Protein AF-A0AAV6FU52-F1 (afdb_monomer_lite)

Organism: NCBI:txid278164

InterPro domains:
  IPR003191 Guanylate-binding protein/Atlastin, C-terminal [PF02841] (7-100)
  IPR036543 Guanylate-binding protein, C-terminal domain superfamily [SSF48340] (7-100)

Sequence (107 aa):
MNTSEYILGHLVQLYVDTISNGGMPYLENAVVAISQIENKAAVEDGVGVYRSGMEQLKQSFPVELTLITSEHQRLHTEAVQTFMKRRFKDDQGEHLESLELLSWSRR

Foldseek 3Di:
DDPLVVLVVVVVVVVCVQVVVVHDDDVVVSLVVSQVVQLVVLLVQLLVQLVVQLVVVVVVPPDDPVVVVVSNVVSNVVSLVSSVVRHDPPVVCPSVVVSVCSSPVPD

Secondary structure (DSSP, 8-state):
--HHHHHHHHHHHHHHHHHHTT----HHHHHHHHHHHHHHHHHHHHHHHHHHHHHHHHTT-S--HHHHHHHHHHHHHHHHHHHHHH-----S-HHHHHHHHHTTS--

Radius of gyration: 18.89 Å; chains: 1; bounding box: 40×18×57 Å

Structure (mmCIF, N/CA/C/O backbone):
data_AF-A0AAV6FU52-F1
#
_entry.id   AF-A0AAV6FU52-F1
#
loop_
_atom_site.group_PDB
_atom_site.id
_atom_site.type_symbol
_atom_site.label_atom_id
_atom_site.label_alt_id
_atom_site.label_comp_id
_atom_site.label_asym_id
_atom_site.label_entity_id
_atom_site.label_seq_id
_atom_site.pdbx_PDB_ins_code
_atom_site.Cartn_x
_atom_site.Cartn_y
_atom_site.Cartn_z
_atom_site.occupancy
_atom_site.B_iso_or_equiv
_atom_site.auth_seq_id
_atom_site.auth_comp_id
_atom_site.auth_asym_id
_atom_site.auth_atom_id
_atom_site.pdbx_PDB_model_num
ATOM 1 N N . MET A 1 1 ? 6.729 7.129 15.702 1.00 49.41 1 MET A N 1
ATOM 2 C CA . MET A 1 1 ? 5.367 6.662 16.019 1.00 49.41 1 MET A CA 1
ATOM 3 C C . MET A 1 1 ? 4.707 6.368 14.696 1.00 49.41 1 MET A C 1
ATOM 5 O O . MET A 1 1 ? 4.692 7.261 13.852 1.00 49.41 1 MET A O 1
ATOM 9 N N . ASN A 1 2 ? 4.314 5.122 14.452 1.00 58.28 2 ASN A N 1
ATOM 10 C CA . ASN A 1 2 ? 3.613 4.810 13.210 1.00 58.28 2 ASN A CA 1
ATOM 11 C C . ASN A 1 2 ? 2.186 5.412 13.285 1.00 58.28 2 ASN A C 1
ATOM 13 O O . ASN A 1 2 ? 1.670 5.662 14.377 1.00 58.28 2 ASN A O 1
ATOM 17 N N . THR A 1 3 ? 1.560 5.698 12.144 1.00 58.47 3 THR A N 1
ATOM 18 C CA . THR A 1 3 ? 0.238 6.350 12.096 1.00 58.47 3 THR A CA 1
ATOM 19 C C . THR A 1 3 ? -0.849 5.520 12.795 1.00 58.47 3 THR A C 1
ATOM 21 O O . THR A 1 3 ? -1.716 6.090 13.455 1.00 58.47 3 THR A O 1
ATOM 24 N N . SER A 1 4 ? -0.733 4.189 12.750 1.00 59.78 4 SER A N 1
ATOM 25 C CA . SER A 1 4 ? -1.667 3.250 13.385 1.00 59.78 4 SER A CA 1
ATOM 26 C C . SER A 1 4 ? -1.617 3.286 14.919 1.00 59.78 4 SER A C 1
ATOM 28 O O . SER A 1 4 ? -2.660 3.273 15.565 1.00 59.78 4 SER A O 1
ATOM 30 N N . GLU A 1 5 ? -0.433 3.430 15.524 1.00 65.19 5 GLU A N 1
ATOM 31 C CA . GLU A 1 5 ? -0.238 3.526 16.980 1.00 65.19 5 GLU A CA 1
ATOM 32 C C . GLU A 1 5 ? -0.859 4.809 17.538 1.00 65.19 5 GLU A C 1
ATOM 34 O O . GLU A 1 5 ? -1.489 4.794 18.595 1.00 65.19 5 GLU A O 1
ATOM 39 N N . TYR A 1 6 ? -0.706 5.921 16.811 1.00 71.69 6 TYR A N 1
ATOM 40 C CA . TYR A 1 6 ? -1.303 7.201 17.187 1.00 71.69 6 TYR A CA 1
ATOM 41 C C . TYR A 1 6 ? -2.835 7.138 17.162 1.00 71.69 6 TYR A C 1
ATOM 43 O O . TYR A 1 6 ? -3.489 7.606 18.095 1.00 71.69 6 TYR A O 1
ATOM 51 N N . ILE A 1 7 ? -3.404 6.525 16.122 1.00 70.69 7 ILE A N 1
ATOM 52 C CA . ILE A 1 7 ? -4.854 6.395 15.954 1.00 70.69 7 ILE A CA 1
ATOM 53 C C . ILE A 1 7 ? -5.446 5.455 17.009 1.00 70.69 7 ILE A C 1
ATOM 55 O O . ILE A 1 7 ? -6.469 5.786 17.612 1.00 70.69 7 ILE A O 1
ATOM 59 N N . LEU A 1 8 ? -4.786 4.326 17.292 1.00 70.06 8 LEU A N 1
ATOM 60 C CA . LEU A 1 8 ? -5.214 3.410 18.352 1.00 70.06 8 LEU A CA 1
ATOM 61 C C . LEU A 1 8 ? -5.215 4.108 19.718 1.00 70.06 8 LEU A C 1
ATOM 63 O O . LEU A 1 8 ? -6.181 3.991 20.470 1.00 70.06 8 LEU A O 1
ATOM 67 N N . GLY A 1 9 ? -4.163 4.878 20.016 1.00 75.75 9 GLY A N 1
ATOM 68 C CA . GLY A 1 9 ? -4.067 5.659 21.249 1.00 75.75 9 GLY A CA 1
ATOM 69 C C . GLY A 1 9 ? -5.185 6.696 21.382 1.00 75.75 9 GLY A C 1
ATOM 70 O O . GLY A 1 9 ? -5.820 6.782 22.431 1.00 75.75 9 GLY A O 1
ATOM 71 N N . HIS A 1 10 ? -5.486 7.428 20.304 1.00 74.62 10 HIS A N 1
ATOM 72 C CA . HIS A 1 10 ? -6.583 8.403 20.279 1.00 74.62 10 HIS A CA 1
ATOM 73 C C . HIS A 1 10 ? -7.951 7.762 20.532 1.00 74.62 10 HIS A C 1
ATOM 75 O O . HIS A 1 10 ? -8.796 8.344 21.210 1.00 74.62 10 HIS A O 1
ATOM 81 N N . LEU A 1 11 ? -8.171 6.553 20.018 1.00 73.62 11 LEU A N 1
ATOM 82 C CA . LEU A 1 11 ? -9.418 5.827 20.228 1.00 73.62 11 LEU A CA 1
ATOM 83 C C . LEU A 1 11 ? -9.560 5.311 21.647 1.00 73.62 11 LEU A C 1
ATOM 85 O O . LEU A 1 11 ? -10.624 5.478 22.232 1.00 73.62 11 LEU A O 1
ATOM 89 N N . VAL A 1 12 ? -8.499 4.738 22.218 1.00 78.88 12 VAL A N 1
ATOM 90 C CA . VAL A 1 12 ? -8.500 4.339 23.632 1.00 78.88 12 VAL A CA 1
ATOM 91 C C . VAL A 1 12 ? -8.845 5.542 24.508 1.00 78.88 12 VAL A C 1
ATOM 93 O O . VAL A 1 12 ? -9.668 5.418 25.411 1.00 78.88 12 VAL A O 1
ATOM 96 N N . GLN A 1 13 ? -8.294 6.715 24.196 1.00 78.25 13 GLN A N 1
ATOM 97 C CA . GLN A 1 13 ? -8.571 7.937 24.941 1.00 78.25 13 GLN A CA 1
ATOM 98 C C . GLN A 1 13 ? -10.024 8.412 24.781 1.00 78.25 13 GLN A C 1
ATOM 100 O O . GLN A 1 13 ? -10.706 8.607 25.783 1.00 78.25 13 GLN A O 1
ATOM 105 N N . LEU A 1 14 ? -10.547 8.470 23.549 1.00 76.50 14 LEU A N 1
ATOM 106 C CA . LEU A 1 14 ? -11.958 8.785 23.284 1.00 76.50 14 LEU A CA 1
ATOM 107 C C . LEU A 1 14 ? -12.911 7.821 24.017 1.00 76.50 14 LEU A C 1
ATOM 109 O O . LEU A 1 14 ? -13.951 8.237 24.529 1.00 76.50 14 LEU A O 1
ATOM 113 N N . TYR A 1 15 ? -12.553 6.536 24.088 1.00 75.69 15 TYR A N 1
ATOM 114 C CA . TYR A 1 15 ? -13.302 5.508 24.811 1.00 75.69 15 TYR A CA 1
ATOM 115 C C . TYR A 1 15 ? -13.320 5.757 26.313 1.00 75.69 15 TYR A C 1
ATOM 117 O O . TYR A 1 15 ? -14.395 5.781 26.916 1.00 75.69 15 TYR A O 1
ATOM 125 N N . VAL A 1 16 ? -12.138 5.936 26.906 1.00 83.38 16 VAL A N 1
ATOM 126 C CA . VAL A 1 16 ? -11.983 6.202 28.339 1.00 83.38 16 VAL A CA 1
ATOM 127 C C . VAL A 1 16 ? -12.774 7.448 28.719 1.00 83.38 16 VAL A C 1
ATOM 129 O O . VAL A 1 16 ? -13.534 7.401 29.685 1.00 83.38 16 VAL A O 1
ATOM 132 N N . ASP A 1 17 ? -12.688 8.512 27.924 1.00 80.69 17 ASP A N 1
ATOM 133 C CA . ASP A 1 17 ? -13.399 9.764 28.177 1.00 80.69 17 ASP A CA 1
ATOM 134 C C . ASP A 1 17 ? -14.921 9.600 28.035 1.00 80.69 17 ASP A C 1
ATOM 136 O O . ASP A 1 17 ? -15.683 10.079 28.874 1.00 80.69 17 ASP A O 1
ATOM 140 N N . THR A 1 18 ? -15.399 8.886 27.010 1.00 77.88 18 THR A N 1
ATOM 141 C CA . THR A 1 18 ? -16.843 8.702 26.771 1.00 77.88 18 THR A CA 1
ATOM 142 C C . THR A 1 18 ? -17.492 7.831 27.849 1.00 77.88 18 THR A C 1
ATOM 144 O O . THR A 1 18 ? -18.550 8.189 28.369 1.00 77.88 18 THR A O 1
ATOM 147 N N . ILE A 1 19 ? -16.845 6.724 28.231 1.00 80.25 19 ILE A N 1
ATOM 148 C CA . ILE A 1 19 ? -17.333 5.820 29.285 1.00 80.25 19 ILE A CA 1
ATOM 149 C C . ILE A 1 19 ? -17.287 6.513 30.648 1.00 80.25 19 ILE A C 1
ATOM 151 O O . ILE A 1 19 ? -18.252 6.428 31.408 1.00 80.25 19 ILE A O 1
ATOM 155 N N . SER A 1 20 ? -16.204 7.240 30.949 1.00 85.88 20 SER A N 1
ATOM 156 C CA . SER A 1 20 ? -16.065 7.977 32.216 1.00 85.88 20 SER A CA 1
ATOM 157 C C . SER A 1 20 ? -17.140 9.054 32.388 1.00 85.88 20 SER A C 1
ATOM 159 O O . SER A 1 20 ? -17.499 9.387 33.514 1.00 85.88 20 SER A O 1
ATOM 161 N N . ASN A 1 21 ? -17.698 9.554 31.281 1.00 84.12 21 ASN A N 1
ATOM 162 C CA . ASN A 1 21 ? -18.800 10.515 31.261 1.00 84.12 21 ASN A CA 1
ATOM 163 C C . ASN A 1 21 ? -20.196 9.862 31.134 1.00 84.12 21 ASN A C 1
ATOM 165 O O . ASN A 1 21 ? -21.184 10.567 30.932 1.00 84.12 21 ASN A O 1
ATOM 169 N N . GLY A 1 22 ? -20.306 8.532 31.247 1.00 79.88 22 GLY A N 1
ATOM 170 C CA . GLY A 1 22 ? -21.579 7.797 31.201 1.00 79.88 22 GLY A CA 1
ATOM 171 C C . GLY A 1 22 ? -22.189 7.637 29.803 1.00 79.88 22 GLY A C 1
ATOM 172 O O . GLY A 1 22 ? -23.344 7.227 29.683 1.00 79.88 22 GLY A O 1
ATOM 173 N N . GLY A 1 23 ? -21.438 7.961 28.747 1.00 78.81 23 GLY A N 1
ATOM 174 C CA . GLY A 1 23 ? -21.841 7.775 27.356 1.00 78.81 23 GLY A CA 1
ATOM 175 C C . GLY A 1 23 ? -21.513 6.377 26.818 1.00 78.81 23 GLY A C 1
ATOM 176 O O . GLY A 1 23 ? -20.635 5.681 27.327 1.00 78.81 23 GLY A O 1
ATOM 177 N N . MET A 1 24 ? -22.193 5.983 25.739 1.00 67.31 24 MET A N 1
ATOM 178 C CA . MET A 1 24 ? -21.929 4.742 25.002 1.00 67.31 24 MET A CA 1
ATOM 179 C C . MET A 1 24 ? -21.270 5.085 23.653 1.00 67.31 24 MET A C 1
ATOM 181 O O . MET A 1 24 ? -21.938 5.656 22.789 1.00 67.31 24 MET A O 1
ATOM 185 N N . PRO A 1 25 ? -19.979 4.783 23.440 1.00 66.31 25 PRO A N 1
ATOM 186 C CA . PRO A 1 25 ? -19.332 5.016 22.151 1.00 66.31 25 PRO A CA 1
ATOM 187 C C . PRO A 1 25 ? -19.787 3.986 21.100 1.00 66.31 25 PRO A C 1
ATOM 189 O O . PRO A 1 25 ? -19.823 2.784 21.369 1.00 66.31 25 PRO A O 1
ATOM 192 N N . TYR A 1 26 ? -20.101 4.449 19.886 1.00 68.94 26 TYR A N 1
ATOM 193 C CA . TYR A 1 26 ? -20.442 3.590 18.743 1.00 68.94 26 TYR A CA 1
ATOM 194 C C . TYR A 1 26 ? -19.159 3.032 18.100 1.00 68.94 26 TYR A C 1
ATOM 196 O O . TYR A 1 26 ? -18.505 3.724 17.313 1.00 68.94 26 TYR A O 1
ATOM 204 N N . LEU A 1 27 ? -18.784 1.792 18.447 1.00 65.75 27 LEU A N 1
ATOM 205 C CA . LEU A 1 27 ? -17.563 1.122 17.959 1.00 65.75 27 LEU A CA 1
ATOM 206 C C . LEU A 1 27 ? -17.497 1.063 16.431 1.00 65.75 27 LEU A C 1
ATOM 208 O O . LEU A 1 27 ? -16.410 1.177 15.859 1.00 65.75 27 LEU A O 1
ATOM 212 N N . GLU A 1 28 ? -18.637 0.873 15.763 1.00 68.44 28 GLU A N 1
ATOM 213 C CA . GLU A 1 28 ? -18.657 0.675 14.315 1.00 68.44 28 GLU A CA 1
ATOM 214 C C . GLU A 1 28 ? -18.081 1.884 13.567 1.00 68.44 28 GLU A C 1
ATOM 216 O O . GLU A 1 28 ? -17.273 1.712 12.654 1.00 68.44 28 GLU A O 1
ATOM 221 N N . ASN A 1 29 ? -18.411 3.103 14.000 1.00 73.06 29 ASN A N 1
ATOM 222 C CA . ASN A 1 29 ? -17.958 4.330 13.339 1.00 73.06 29 ASN A CA 1
ATOM 223 C C . ASN A 1 29 ? -16.447 4.548 13.494 1.00 73.06 29 ASN A C 1
ATOM 225 O O . ASN A 1 29 ? -15.787 5.005 12.561 1.00 73.06 29 ASN A O 1
ATOM 229 N N . ALA A 1 30 ? -15.888 4.179 14.649 1.00 74.25 30 ALA A N 1
ATOM 230 C CA . ALA A 1 30 ? -14.450 4.235 14.886 1.00 74.25 30 ALA A CA 1
ATOM 231 C C . ALA A 1 30 ? -13.694 3.252 13.983 1.00 74.25 30 ALA A C 1
ATOM 233 O O . ALA A 1 30 ? -12.739 3.635 13.312 1.00 74.25 30 ALA A O 1
ATOM 234 N N . VAL A 1 31 ? -14.146 1.996 13.912 1.00 79.50 31 VAL A N 1
ATOM 235 C CA . VAL A 1 31 ? -13.506 0.963 13.082 1.00 79.50 31 VAL A CA 1
ATOM 236 C C . VAL A 1 31 ? -13.566 1.325 11.597 1.00 79.50 31 VAL A C 1
ATOM 238 O O . VAL A 1 31 ? -12.573 1.145 10.889 1.00 79.50 31 VAL A O 1
ATOM 241 N N . VAL A 1 32 ? -14.690 1.870 11.118 1.00 82.75 32 VAL A N 1
ATOM 242 C CA . VAL A 1 32 ? -14.818 2.354 9.733 1.00 82.75 32 VAL A CA 1
ATOM 243 C C . VAL A 1 32 ? -13.821 3.481 9.450 1.00 82.75 32 VAL A C 1
ATOM 245 O O . VAL A 1 32 ? -13.103 3.414 8.453 1.00 82.75 32 VAL A O 1
ATOM 248 N N . ALA A 1 33 ? -13.714 4.473 10.339 1.00 79.69 33 ALA A N 1
ATOM 249 C CA . ALA A 1 33 ? -12.777 5.583 10.169 1.00 79.69 33 ALA A CA 1
ATOM 250 C C . ALA A 1 33 ? -11.310 5.116 10.131 1.00 79.69 33 ALA A C 1
ATOM 252 O O . ALA A 1 33 ? -10.553 5.549 9.262 1.00 79.69 33 ALA A O 1
ATOM 253 N N . ILE A 1 34 ? -10.914 4.190 11.014 1.00 82.06 34 ILE A N 1
ATOM 254 C CA . ILE A 1 34 ? -9.563 3.596 11.006 1.00 82.06 34 ILE A CA 1
ATOM 255 C C . ILE A 1 34 ? -9.293 2.890 9.682 1.00 82.06 34 ILE A C 1
ATOM 257 O O . ILE A 1 34 ? -8.250 3.108 9.074 1.00 82.06 34 ILE A O 1
ATOM 261 N N . SER A 1 35 ? -10.237 2.060 9.232 1.00 86.69 35 SER A N 1
ATOM 262 C CA . SER A 1 35 ? -10.095 1.284 7.997 1.00 86.69 35 SER A CA 1
ATOM 263 C C . SER A 1 35 ? -9.857 2.209 6.807 1.00 86.69 35 SER A C 1
ATOM 265 O O . SER A 1 35 ? -8.922 2.005 6.041 1.00 86.69 35 SER A O 1
ATOM 267 N N . GLN A 1 36 ? -10.619 3.302 6.706 1.00 86.31 36 GLN A N 1
ATOM 268 C CA . GLN A 1 36 ? -10.417 4.299 5.655 1.00 86.31 36 GLN A CA 1
ATOM 269 C C . GLN A 1 36 ? -9.043 4.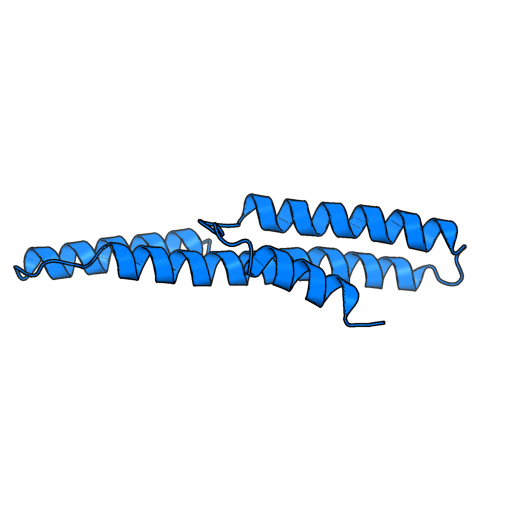979 5.725 1.00 86.31 36 GLN A C 1
ATOM 271 O O . GLN A 1 36 ? -8.428 5.206 4.684 1.00 86.31 36 GLN A O 1
ATOM 276 N N . ILE A 1 37 ? -8.564 5.336 6.920 1.00 86.62 37 ILE A N 1
ATOM 277 C CA . ILE A 1 37 ? -7.268 6.011 7.080 1.00 86.62 37 ILE A CA 1
ATOM 278 C C . ILE A 1 37 ? -6.114 5.057 6.751 1.00 86.62 37 ILE A C 1
ATOM 280 O O . ILE A 1 37 ? -5.251 5.406 5.945 1.00 86.62 37 ILE A O 1
ATOM 284 N N . GLU A 1 38 ? -6.113 3.852 7.322 1.00 87.06 38 GLU A N 1
ATOM 285 C CA . GLU A 1 38 ? -5.044 2.874 7.094 1.00 87.06 38 GLU A CA 1
ATOM 286 C C . GLU A 1 38 ? -5.006 2.398 5.647 1.00 87.06 38 GLU A C 1
ATOM 288 O O . GLU A 1 38 ? -3.927 2.313 5.065 1.00 87.06 38 GLU A O 1
ATOM 293 N N . ASN A 1 39 ? -6.161 2.165 5.018 1.00 93.06 39 ASN A N 1
ATOM 294 C CA . ASN A 1 39 ? -6.182 1.752 3.619 1.00 93.06 39 ASN A CA 1
ATOM 295 C C . ASN A 1 39 ? -5.723 2.870 2.677 1.00 93.06 39 ASN A C 1
ATOM 297 O O . ASN A 1 39 ? -5.016 2.5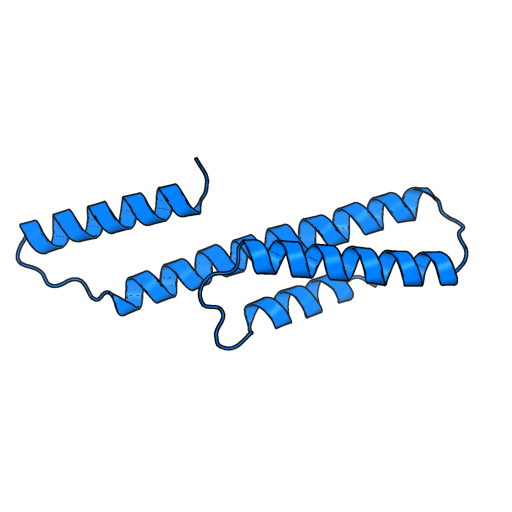85 1.714 1.00 93.06 39 ASN A O 1
ATOM 301 N N . LYS A 1 40 ? -6.040 4.143 2.958 1.00 91.75 40 LYS A N 1
ATOM 302 C CA . LYS A 1 40 ? -5.485 5.274 2.191 1.00 91.75 40 LYS A CA 1
ATOM 303 C C . LYS A 1 40 ? -3.965 5.334 2.305 1.00 91.75 40 LYS A C 1
ATOM 305 O O . LYS A 1 40 ? -3.289 5.432 1.285 1.00 91.75 40 LYS A O 1
ATOM 310 N N . ALA A 1 41 ? -3.434 5.212 3.519 1.00 91.19 41 ALA A N 1
ATOM 311 C CA . ALA A 1 41 ? -1.992 5.195 3.729 1.00 91.19 41 ALA A CA 1
ATOM 312 C C . ALA A 1 41 ? -1.330 3.974 3.059 1.00 91.19 41 ALA A C 1
ATOM 314 O O . ALA A 1 41 ? -0.268 4.097 2.458 1.00 91.19 41 ALA A O 1
ATOM 315 N N . ALA A 1 42 ? -1.983 2.808 3.080 1.00 94.31 42 ALA A N 1
ATOM 316 C CA . ALA A 1 42 ? -1.521 1.614 2.379 1.00 94.31 42 ALA A CA 1
ATOM 317 C C . ALA A 1 42 ? -1.477 1.805 0.851 1.00 94.31 42 ALA A C 1
ATOM 319 O O . ALA A 1 42 ? -0.539 1.332 0.205 1.00 94.31 42 ALA A O 1
ATOM 320 N N . VAL A 1 43 ? -2.469 2.489 0.263 1.00 95.25 43 VAL A N 1
ATOM 321 C CA . VAL A 1 43 ? -2.472 2.830 -1.172 1.00 95.25 43 VAL A CA 1
ATOM 322 C C . VAL A 1 43 ? -1.311 3.764 -1.494 1.00 95.25 43 VAL A C 1
ATOM 324 O O . VAL A 1 43 ? -0.591 3.524 -2.461 1.00 95.25 43 VAL A O 1
ATOM 327 N N . GLU A 1 44 ? -1.098 4.804 -0.687 1.00 94.94 44 GLU A N 1
ATOM 328 C CA . GLU A 1 44 ? 0.013 5.743 -0.874 1.00 94.94 44 GLU A CA 1
ATOM 329 C C . GLU A 1 44 ? 1.375 5.041 -0.814 1.00 94.94 44 GLU A C 1
ATOM 331 O O . GLU A 1 44 ? 2.207 5.258 -1.699 1.00 94.94 44 GLU A O 1
ATOM 336 N N . ASP A 1 45 ? 1.574 4.148 0.160 1.00 95.56 45 ASP A N 1
ATOM 337 C CA . ASP A 1 45 ? 2.798 3.355 0.293 1.00 95.56 45 ASP A CA 1
ATOM 338 C C . ASP A 1 45 ? 3.020 2.459 -0.940 1.00 95.56 45 ASP A C 1
ATOM 340 O O . ASP A 1 45 ? 4.101 2.467 -1.537 1.00 95.56 45 ASP A O 1
ATOM 344 N N . GLY A 1 46 ? 1.987 1.724 -1.372 1.00 95.94 46 GLY A N 1
ATOM 345 C CA . GLY A 1 46 ? 2.048 0.859 -2.555 1.00 95.94 46 GLY A CA 1
ATOM 346 C C . GLY A 1 46 ? 2.349 1.635 -3.843 1.00 95.94 46 GLY A C 1
ATOM 347 O O . GLY A 1 46 ? 3.255 1.273 -4.599 1.00 95.94 46 GLY A O 1
ATOM 348 N N . VAL A 1 47 ? 1.651 2.752 -4.077 1.00 95.69 47 VAL A N 1
ATOM 349 C CA . VAL A 1 47 ? 1.903 3.644 -5.222 1.00 95.69 47 VAL A CA 1
ATOM 350 C C . VAL A 1 47 ? 3.317 4.229 -5.161 1.00 95.69 47 VAL A C 1
ATOM 352 O O . VAL A 1 47 ? 3.963 4.374 -6.203 1.00 95.69 47 VAL A O 1
ATOM 355 N N . GLY A 1 48 ? 3.812 4.562 -3.967 1.00 96.06 48 GLY A N 1
ATOM 356 C CA . GLY A 1 48 ? 5.170 5.054 -3.748 1.00 96.06 48 GLY A CA 1
ATOM 357 C C . GLY A 1 48 ? 6.237 4.053 -4.196 1.00 96.06 48 GLY A C 1
ATOM 358 O O . GLY A 1 48 ? 7.147 4.421 -4.947 1.00 96.06 48 GLY A O 1
ATOM 359 N N . VAL A 1 49 ? 6.087 2.780 -3.814 1.00 96.31 49 VAL A N 1
ATOM 360 C CA . VAL A 1 49 ? 6.969 1.682 -4.251 1.00 96.31 49 VAL A CA 1
ATOM 361 C C . VAL A 1 49 ? 6.972 1.565 -5.773 1.00 96.31 49 VAL A C 1
ATOM 363 O O . VAL A 1 49 ? 8.030 1.694 -6.389 1.00 96.31 49 VAL A O 1
ATOM 366 N N . TYR A 1 50 ? 5.796 1.424 -6.394 1.00 96.19 50 TYR A N 1
ATOM 367 C CA . TYR A 1 50 ? 5.699 1.278 -7.849 1.00 96.19 50 TYR A CA 1
ATOM 368 C C . TYR A 1 50 ? 6.335 2.461 -8.591 1.00 96.19 50 TYR A C 1
ATOM 370 O O . TYR A 1 50 ? 7.164 2.283 -9.484 1.00 96.19 50 TYR A O 1
ATOM 378 N N . ARG A 1 51 ? 5.976 3.689 -8.196 1.00 95.00 51 ARG A N 1
ATOM 379 C CA . ARG A 1 51 ? 6.452 4.915 -8.845 1.00 95.00 51 ARG A CA 1
ATOM 380 C C . ARG A 1 51 ? 7.963 5.054 -8.742 1.00 95.00 51 ARG A C 1
ATOM 382 O O . ARG A 1 51 ? 8.608 5.350 -9.741 1.00 95.00 51 ARG A O 1
ATOM 389 N N . SER A 1 52 ? 8.520 4.860 -7.549 1.00 96.25 52 SER A N 1
ATOM 390 C CA . SER A 1 52 ? 9.963 4.993 -7.346 1.00 96.25 52 SER A CA 1
ATOM 391 C C . SER A 1 52 ? 10.748 3.975 -8.178 1.00 96.25 52 SER A C 1
ATOM 393 O O . SER A 1 52 ? 11.735 4.351 -8.807 1.00 96.25 52 SER A O 1
ATOM 395 N N . GLY A 1 53 ? 10.274 2.728 -8.266 1.00 95.81 53 GLY A N 1
ATOM 396 C CA . GLY A 1 53 ? 10.886 1.704 -9.111 1.00 95.81 53 GLY A CA 1
ATOM 397 C C . GLY A 1 53 ? 10.809 2.027 -10.604 1.00 95.81 53 GLY A C 1
ATOM 398 O O . GLY A 1 53 ? 11.804 1.894 -11.314 1.00 95.81 53 GLY A O 1
ATOM 399 N N . MET A 1 54 ? 9.665 2.521 -11.085 1.00 93.88 54 MET A N 1
ATOM 400 C CA . MET A 1 54 ? 9.510 2.915 -12.490 1.00 93.88 54 MET A CA 1
ATOM 401 C C . MET A 1 54 ? 10.379 4.128 -12.857 1.00 93.88 54 MET A C 1
ATOM 403 O O . MET A 1 54 ? 10.947 4.164 -13.948 1.00 93.88 54 MET A O 1
ATOM 407 N N . GLU A 1 55 ? 10.541 5.101 -11.953 1.00 95.75 55 GLU A N 1
ATOM 408 C CA . GLU A 1 55 ? 11.461 6.228 -12.164 1.00 95.75 55 GLU A CA 1
ATOM 409 C C . GLU A 1 55 ? 12.933 5.788 -12.157 1.00 95.75 55 GLU A C 1
ATOM 411 O O . GLU A 1 55 ? 13.726 6.322 -12.928 1.00 95.75 55 GLU A O 1
ATOM 416 N N . GLN A 1 56 ? 13.309 4.790 -11.349 1.00 95.94 56 GLN A N 1
ATOM 417 C CA . GLN A 1 56 ? 14.653 4.197 -11.404 1.00 95.94 56 GLN A CA 1
ATOM 418 C C . GLN A 1 56 ? 14.894 3.482 -12.737 1.00 95.94 56 GLN A C 1
ATOM 420 O O . GLN A 1 56 ? 15.905 3.727 -13.390 1.00 95.94 56 GLN A O 1
ATOM 425 N N . LEU A 1 57 ? 13.941 2.662 -13.193 1.00 95.06 57 LEU A N 1
ATOM 426 C CA . LEU A 1 57 ? 14.025 1.978 -14.486 1.00 95.06 57 LEU A CA 1
ATOM 427 C C . LEU A 1 57 ? 14.197 2.969 -15.648 1.00 95.06 57 LEU A C 1
ATOM 429 O O . LEU A 1 57 ? 14.992 2.741 -16.560 1.00 95.06 57 LEU A O 1
ATOM 433 N N . LYS A 1 58 ? 13.491 4.102 -15.595 1.00 94.31 58 LYS A N 1
ATOM 434 C CA . LYS A 1 58 ? 13.573 5.171 -16.598 1.00 94.31 58 LYS A CA 1
ATOM 435 C C . LYS A 1 58 ? 14.988 5.738 -16.763 1.00 94.31 58 LYS A C 1
ATOM 437 O O . LYS A 1 58 ? 15.333 6.181 -17.855 1.00 94.31 58 LYS A O 1
ATOM 442 N N . GLN A 1 59 ? 15.827 5.692 -15.725 1.00 95.75 59 GLN A N 1
ATOM 443 C CA . GLN A 1 59 ? 17.226 6.138 -15.800 1.00 95.75 59 GLN A CA 1
ATOM 444 C C . GLN A 1 59 ? 18.099 5.223 -16.669 1.00 95.75 59 GLN A C 1
ATOM 446 O O . GLN A 1 59 ? 19.157 5.647 -17.121 1.00 95.75 59 GLN A O 1
ATOM 451 N N . SER A 1 60 ? 17.674 3.980 -16.910 1.00 94.00 60 SER A N 1
ATOM 452 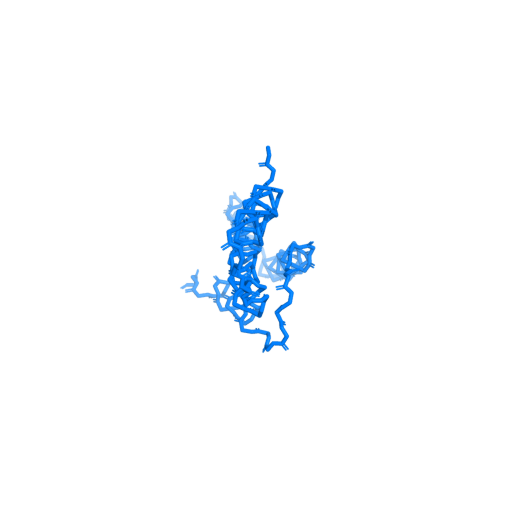C CA . SER A 1 60 ? 18.412 3.012 -17.729 1.00 94.00 60 SER A CA 1
ATOM 453 C C . SER A 1 60 ? 18.088 3.093 -19.222 1.00 94.00 60 SER A C 1
ATOM 455 O O . SER A 1 60 ? 18.628 2.314 -19.998 1.00 94.00 60 SE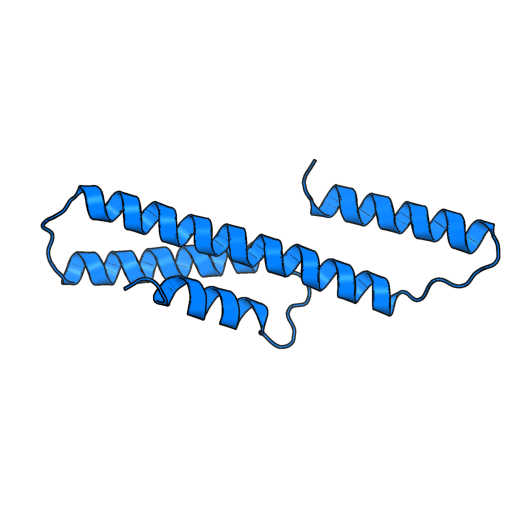R A O 1
ATOM 457 N N . PHE A 1 61 ? 17.196 3.994 -19.642 1.00 93.88 61 PHE A N 1
ATOM 458 C CA . PHE A 1 61 ? 16.728 4.044 -21.026 1.00 93.88 61 PHE A CA 1
ATOM 459 C C . PHE A 1 61 ? 17.845 4.443 -22.016 1.00 93.88 61 PHE A C 1
ATOM 461 O O . PHE A 1 61 ? 18.670 5.298 -21.687 1.00 93.88 61 PHE A O 1
ATOM 468 N N . PRO A 1 62 ? 17.829 3.907 -23.257 1.00 95.06 62 PRO A N 1
ATOM 469 C CA . PRO A 1 62 ? 16.840 2.967 -23.799 1.00 95.06 62 PRO A CA 1
ATOM 470 C C . PRO A 1 62 ? 17.086 1.510 -23.362 1.00 95.06 62 PRO A C 1
ATOM 472 O O . PRO A 1 62 ? 18.224 1.058 -23.290 1.00 95.06 62 PRO A O 1
ATOM 475 N N . VAL A 1 63 ? 16.002 0.765 -23.120 1.00 94.81 63 VAL A N 1
ATOM 476 C CA . VAL A 1 63 ? 16.023 -0.670 -22.781 1.00 94.81 63 VAL A CA 1
ATOM 477 C C . VAL A 1 63 ? 14.995 -1.446 -23.602 1.00 94.81 63 VAL A C 1
ATOM 479 O O . VAL A 1 63 ? 14.034 -0.872 -24.115 1.00 94.81 63 VAL A O 1
ATOM 482 N N . GLU A 1 64 ? 15.185 -2.761 -23.696 1.00 96.25 64 GLU A N 1
ATOM 483 C CA . GLU A 1 64 ? 14.253 -3.674 -24.359 1.00 96.25 64 GLU A CA 1
ATOM 484 C C . GLU A 1 64 ? 12.860 -3.656 -23.712 1.00 96.25 64 GLU A C 1
ATOM 486 O O . GLU A 1 64 ? 12.714 -3.633 -22.486 1.00 96.25 64 GLU A O 1
ATOM 491 N N . LEU A 1 65 ? 11.815 -3.751 -24.539 1.00 93.81 65 LEU A N 1
ATOM 492 C CA . LEU A 1 65 ? 10.420 -3.768 -24.079 1.00 93.81 65 LEU A CA 1
ATOM 493 C C . LEU A 1 65 ? 10.125 -4.948 -23.137 1.00 93.81 65 LEU A C 1
ATOM 495 O O . LEU A 1 65 ? 9.290 -4.844 -22.234 1.00 93.81 65 LEU A O 1
ATOM 499 N N . THR A 1 66 ? 10.819 -6.069 -23.331 1.00 95.12 66 THR A N 1
ATOM 500 C CA . THR A 1 66 ? 10.711 -7.256 -22.476 1.00 95.12 66 THR A CA 1
ATOM 501 C C . THR A 1 66 ? 11.159 -6.961 -21.048 1.00 95.12 66 THR A C 1
ATOM 503 O O . THR A 1 66 ? 10.462 -7.355 -20.114 1.00 95.12 66 THR A O 1
ATOM 506 N N . LEU A 1 67 ? 12.245 -6.197 -20.875 1.00 94.25 67 LEU A N 1
ATOM 507 C CA . LEU A 1 67 ? 12.730 -5.770 -19.564 1.00 94.25 67 LEU A CA 1
ATOM 508 C C . LEU A 1 67 ? 11.753 -4.795 -18.899 1.00 94.25 67 LEU A C 1
ATOM 510 O O . LEU A 1 67 ? 11.456 -4.925 -17.715 1.00 94.25 67 LEU A O 1
ATOM 514 N N . ILE A 1 68 ? 11.196 -3.850 -19.663 1.00 94.38 68 ILE A N 1
ATOM 515 C CA . ILE A 1 68 ? 10.181 -2.919 -19.140 1.00 94.38 68 ILE A CA 1
ATOM 516 C C . ILE A 1 68 ? 8.968 -3.692 -18.615 1.00 94.38 68 ILE A C 1
ATOM 518 O O . ILE A 1 68 ? 8.458 -3.398 -17.536 1.00 94.38 68 ILE A O 1
ATOM 522 N N . THR A 1 69 ? 8.522 -4.700 -19.364 1.00 94.12 69 THR A N 1
ATOM 523 C CA . THR A 1 69 ? 7.359 -5.515 -18.995 1.00 94.12 69 THR A CA 1
ATOM 524 C C . THR A 1 69 ? 7.629 -6.351 -17.744 1.00 94.12 69 THR A C 1
ATOM 526 O O . THR A 1 69 ? 6.774 -6.398 -16.858 1.00 94.12 69 THR A O 1
ATOM 529 N N . SER A 1 70 ? 8.808 -6.976 -17.634 1.00 96.19 70 SER A N 1
ATOM 530 C CA . SER A 1 70 ? 9.165 -7.768 -16.450 1.00 96.19 70 SER A CA 1
ATOM 531 C C . SER A 1 70 ? 9.304 -6.902 -15.200 1.00 96.19 70 SER A C 1
ATOM 533 O O . SER A 1 70 ? 8.797 -7.269 -14.140 1.00 96.19 70 SER A O 1
ATOM 535 N N . GLU A 1 71 ? 9.930 -5.729 -15.320 1.00 95.94 71 GLU A N 1
ATOM 536 C CA . GLU A 1 71 ? 10.085 -4.804 -14.196 1.00 95.94 71 GLU A CA 1
ATOM 537 C C . GLU A 1 71 ? 8.748 -4.206 -13.763 1.00 95.94 71 GLU A C 1
ATOM 539 O O . GLU A 1 71 ? 8.473 -4.126 -12.568 1.00 95.94 71 GLU A O 1
ATOM 544 N N . HIS A 1 72 ? 7.870 -3.873 -14.710 1.00 93.88 72 HIS A N 1
ATOM 545 C CA . HIS A 1 72 ? 6.507 -3.453 -14.402 1.00 93.88 72 HIS A CA 1
ATOM 546 C C . HIS A 1 72 ? 5.755 -4.515 -13.583 1.00 93.88 72 HIS A C 1
ATOM 548 O O . HIS A 1 72 ? 5.177 -4.185 -12.548 1.00 93.88 72 HIS A O 1
ATOM 554 N N . GLN A 1 73 ? 5.793 -5.786 -14.002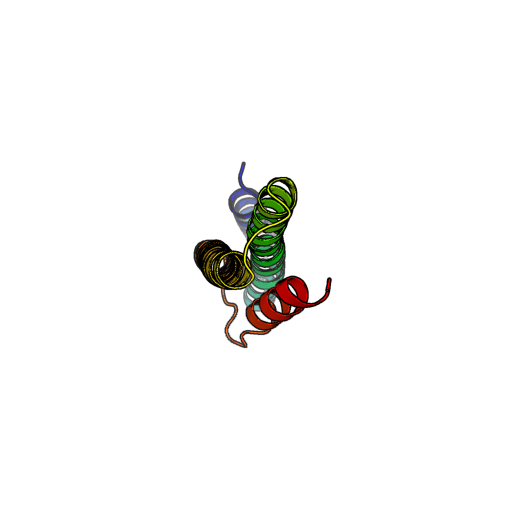 1.00 95.00 73 GLN A N 1
ATOM 555 C CA . GLN A 1 73 ? 5.141 -6.878 -13.270 1.00 95.00 73 GLN A CA 1
ATOM 556 C C . GLN A 1 73 ? 5.719 -7.041 -11.861 1.00 95.00 73 GLN A C 1
ATOM 558 O O . GLN A 1 73 ? 4.962 -7.141 -10.895 1.00 95.00 73 GLN A O 1
ATOM 563 N N . ARG A 1 74 ? 7.051 -7.012 -11.730 1.00 97.19 74 ARG A N 1
ATOM 564 C CA . ARG A 1 74 ? 7.740 -7.108 -10.436 1.00 97.19 74 ARG A CA 1
ATOM 565 C C . ARG A 1 74 ? 7.331 -5.972 -9.496 1.00 97.19 74 ARG A C 1
ATOM 567 O O . ARG A 1 74 ? 6.903 -6.229 -8.373 1.00 97.19 74 ARG A O 1
ATOM 574 N N . LEU A 1 75 ? 7.413 -4.727 -9.965 1.00 96.00 75 LEU A N 1
ATOM 575 C CA . LEU A 1 75 ? 7.079 -3.535 -9.182 1.00 96.00 75 LEU A CA 1
ATOM 576 C C . LEU A 1 75 ? 5.595 -3.475 -8.821 1.00 96.00 75 LEU A C 1
ATOM 578 O O . LEU A 1 75 ? 5.246 -3.046 -7.723 1.00 96.00 75 LEU A O 1
ATOM 582 N N . HIS A 1 76 ? 4.718 -3.931 -9.716 1.00 94.50 76 HIS A N 1
ATOM 583 C CA . HIS A 1 76 ? 3.297 -4.080 -9.426 1.00 94.50 76 HIS A CA 1
ATOM 584 C C . HIS A 1 76 ? 3.070 -5.079 -8.283 1.00 94.50 76 HIS A C 1
ATOM 586 O O . HIS A 1 76 ? 2.384 -4.766 -7.310 1.00 94.50 76 HIS A O 1
ATOM 592 N N . THR A 1 77 ? 3.692 -6.261 -8.346 1.00 95.88 77 THR A N 1
ATOM 593 C CA . THR A 1 77 ? 3.608 -7.255 -7.267 1.00 95.88 77 THR A CA 1
ATOM 594 C C . THR A 1 77 ? 4.132 -6.702 -5.940 1.00 95.88 77 THR A C 1
ATOM 596 O O . THR A 1 77 ? 3.494 -6.904 -4.908 1.00 95.88 77 THR A O 1
ATOM 599 N N . GLU A 1 78 ? 5.246 -5.970 -5.944 1.00 97.25 78 GLU A N 1
ATOM 600 C CA . GLU A 1 78 ? 5.802 -5.348 -4.734 1.00 97.25 78 GLU A CA 1
ATOM 601 C C . GLU A 1 78 ? 4.884 -4.267 -4.149 1.00 97.25 78 GLU A C 1
ATOM 603 O O . GLU A 1 78 ? 4.704 -4.200 -2.929 1.00 97.25 78 GLU A O 1
ATOM 608 N N . ALA A 1 79 ? 4.254 -3.454 -4.998 1.00 95.94 79 ALA A N 1
ATOM 609 C CA . ALA A 1 79 ? 3.281 -2.451 -4.580 1.00 95.94 79 ALA A CA 1
ATOM 610 C C . ALA A 1 79 ? 2.053 -3.087 -3.919 1.00 95.94 79 ALA A C 1
ATOM 612 O O . ALA A 1 79 ? 1.671 -2.685 -2.817 1.00 95.94 79 ALA A O 1
ATOM 613 N N . VAL A 1 80 ? 1.487 -4.132 -4.536 1.00 95.06 80 VAL A N 1
ATOM 614 C CA . VAL A 1 80 ? 0.371 -4.895 -3.960 1.00 95.06 80 VAL A CA 1
ATOM 615 C C . VAL A 1 80 ? 0.788 -5.541 -2.641 1.00 95.06 80 VAL A C 1
ATOM 617 O O . VAL A 1 80 ? 0.076 -5.420 -1.652 1.00 95.06 80 VAL A O 1
ATOM 620 N N . GLN A 1 81 ? 1.960 -6.174 -2.563 1.00 96.62 81 GLN A N 1
ATOM 621 C CA . GLN A 1 81 ? 2.439 -6.764 -1.308 1.00 96.62 81 GLN A CA 1
ATOM 622 C C . GLN A 1 81 ? 2.638 -5.720 -0.204 1.00 96.62 81 GLN A C 1
ATOM 624 O O . GLN A 1 81 ? 2.359 -6.000 0.961 1.00 96.62 81 GLN A O 1
ATOM 629 N N . THR A 1 82 ? 3.107 -4.523 -0.554 1.00 96.19 82 THR A N 1
ATOM 630 C CA . THR A 1 82 ? 3.271 -3.410 0.390 1.00 96.19 82 THR A CA 1
ATOM 631 C C . THR A 1 82 ? 1.918 -2.953 0.926 1.00 96.19 82 THR A C 1
ATOM 633 O O . THR A 1 82 ? 1.740 -2.878 2.141 1.00 96.19 82 THR A O 1
ATOM 636 N N . PHE A 1 83 ? 0.935 -2.763 0.042 1.00 95.62 83 PHE A N 1
ATOM 637 C CA . PHE A 1 83 ? -0.442 -2.473 0.432 1.00 95.62 83 PHE A CA 1
ATOM 638 C C . PHE A 1 83 ? -1.018 -3.569 1.339 1.00 95.62 83 PHE A C 1
ATOM 640 O O . PHE A 1 83 ? -1.528 -3.278 2.417 1.00 95.62 83 PHE A O 1
ATOM 647 N N . MET A 1 84 ? -0.873 -4.843 0.961 1.00 93.19 84 MET A N 1
ATOM 648 C CA . MET A 1 84 ? -1.429 -5.978 1.707 1.00 93.19 84 MET A CA 1
ATOM 649 C C . MET A 1 84 ? -0.829 -6.136 3.111 1.00 93.19 84 MET A C 1
ATOM 651 O O . MET A 1 84 ? -1.498 -6.663 3.995 1.00 93.19 84 MET A O 1
ATOM 655 N N . LYS A 1 85 ? 0.405 -5.669 3.342 1.00 93.44 85 LYS A N 1
ATOM 656 C CA . LYS A 1 85 ? 1.029 -5.658 4.677 1.00 93.44 85 LYS A CA 1
ATOM 657 C C . LYS A 1 85 ? 0.428 -4.608 5.610 1.00 93.44 85 LYS A C 1
ATOM 659 O O . LYS A 1 85 ? 0.514 -4.782 6.822 1.00 93.44 85 LYS A O 1
ATOM 664 N N . ARG A 1 86 ? -0.131 -3.526 5.061 1.00 89.81 86 ARG A N 1
ATOM 665 C CA . ARG A 1 86 ? -0.650 -2.388 5.832 1.00 89.81 86 ARG A CA 1
ATOM 666 C C . ARG A 1 86 ? -2.176 -2.303 5.859 1.00 89.81 86 ARG A C 1
ATOM 668 O O . ARG A 1 86 ? -2.718 -1.754 6.812 1.00 89.81 86 ARG A O 1
ATOM 675 N N . ARG A 1 87 ? -2.864 -2.832 4.840 1.00 91.44 87 ARG A N 1
ATOM 676 C CA . ARG A 1 87 ? -4.327 -2.759 4.711 1.00 91.44 87 ARG A CA 1
ATOM 677 C C . ARG A 1 87 ? -5.028 -3.188 5.996 1.00 91.44 87 ARG A C 1
ATOM 679 O O . ARG A 1 87 ? -4.643 -4.160 6.648 1.00 91.44 87 ARG A O 1
ATOM 686 N N . PHE A 1 88 ? -6.128 -2.518 6.296 1.00 88.94 88 PHE A N 1
ATOM 687 C CA . PHE A 1 88 ? -6.982 -2.842 7.420 1.00 88.94 88 PHE A CA 1
ATOM 688 C C . PHE A 1 88 ? -8.442 -2.860 6.971 1.00 88.94 88 PHE A C 1
ATOM 690 O O . PHE A 1 88 ? -8.992 -1.839 6.567 1.00 88.94 88 PHE A O 1
ATOM 697 N N . LYS A 1 89 ? -9.066 -4.043 7.043 1.00 86.62 89 LYS A N 1
ATOM 698 C CA . LYS A 1 89 ? -10.501 -4.253 6.783 1.00 86.62 89 LYS A CA 1
ATOM 699 C C . LYS A 1 89 ? -11.011 -3.638 5.461 1.00 86.62 89 LYS A C 1
ATOM 701 O O . LYS A 1 89 ? -12.058 -2.999 5.408 1.00 86.62 89 LYS A O 1
ATOM 706 N N . ASP A 1 90 ? -10.255 -3.834 4.382 1.00 87.88 90 ASP A N 1
ATOM 707 C CA . ASP A 1 90 ? -10.683 -3.533 3.006 1.00 87.88 90 ASP A CA 1
ATOM 708 C C . ASP A 1 90 ? -11.523 -4.691 2.437 1.00 87.88 90 ASP A C 1
ATOM 710 O O . ASP A 1 90 ? -11.069 -5.454 1.583 1.00 87.88 90 ASP A O 1
ATOM 714 N N . ASP A 1 91 ? -12.714 -4.903 2.998 1.00 86.31 91 ASP A N 1
ATOM 715 C CA . ASP A 1 91 ? -13.536 -6.085 2.695 1.00 86.31 91 ASP A CA 1
ATOM 716 C C . ASP A 1 91 ? -14.194 -6.011 1.305 1.00 86.31 91 ASP A C 1
ATOM 718 O O . ASP A 1 91 ? -14.458 -7.045 0.694 1.00 86.31 91 ASP A O 1
ATOM 722 N N . GLN A 1 92 ? -14.446 -4.797 0.803 1.00 87.25 92 GLN A N 1
ATOM 723 C CA . GLN A 1 92 ? -15.027 -4.559 -0.527 1.00 87.25 92 GLN A CA 1
ATOM 724 C C . GLN A 1 92 ? -13.964 -4.409 -1.629 1.00 87.25 92 GLN A C 1
ATOM 726 O O . GLN A 1 92 ? -14.310 -4.392 -2.805 1.00 87.25 92 GLN A O 1
ATOM 731 N N . GLY A 1 93 ? -12.678 -4.317 -1.269 1.00 89.88 93 GLY A N 1
ATOM 732 C CA . GLY A 1 93 ? -11.571 -4.209 -2.224 1.00 89.88 93 GLY A CA 1
ATOM 733 C C . GLY A 1 93 ? -11.445 -2.853 -2.929 1.00 89.88 93 GLY A C 1
ATOM 734 O O . GLY A 1 93 ? -10.636 -2.730 -3.846 1.00 89.88 93 GLY A O 1
ATOM 735 N N . GLU A 1 94 ? -12.200 -1.835 -2.510 1.00 92.81 94 GLU A N 1
ATOM 736 C CA . GLU A 1 94 ? -12.219 -0.500 -3.130 1.00 92.81 94 GLU A CA 1
ATOM 737 C C . GLU A 1 94 ? -10.832 0.164 -3.111 1.00 92.81 94 GLU A C 1
ATOM 739 O O . GLU A 1 94 ? -10.441 0.885 -4.034 1.00 92.81 94 GLU A O 1
ATOM 744 N N . HIS A 1 95 ? -10.054 -0.077 -2.054 1.00 93.25 95 HIS A N 1
ATOM 745 C CA . HIS A 1 95 ? -8.722 0.505 -1.929 1.00 93.25 95 HIS A CA 1
ATOM 746 C C . HIS A 1 95 ? -7.675 -0.257 -2.742 1.00 93.25 95 HIS A C 1
ATOM 748 O O . HIS A 1 95 ? -6.780 0.373 -3.311 1.00 93.25 95 HIS A O 1
ATOM 754 N N . LEU A 1 96 ? -7.807 -1.581 -2.855 1.00 91.81 96 LEU A N 1
ATOM 755 C CA . LEU A 1 96 ? -7.005 -2.362 -3.794 1.00 91.81 96 LEU A CA 1
ATOM 756 C C . LEU A 1 96 ? -7.260 -1.919 -5.244 1.00 91.81 96 LEU A C 1
ATOM 758 O O . LEU A 1 96 ? -6.302 -1.670 -5.971 1.00 91.81 96 LEU A O 1
ATOM 762 N N . GLU A 1 97 ? -8.522 -1.730 -5.638 1.00 91.19 97 GLU A N 1
ATOM 763 C CA . GLU A 1 97 ? -8.874 -1.209 -6.966 1.00 91.19 97 GLU A CA 1
ATOM 764 C C . GLU A 1 97 ? -8.256 0.180 -7.200 1.00 91.19 97 GLU A C 1
ATOM 766 O O . GLU A 1 97 ? -7.678 0.450 -8.251 1.00 91.19 97 GLU A O 1
ATOM 771 N N . SER A 1 98 ? -8.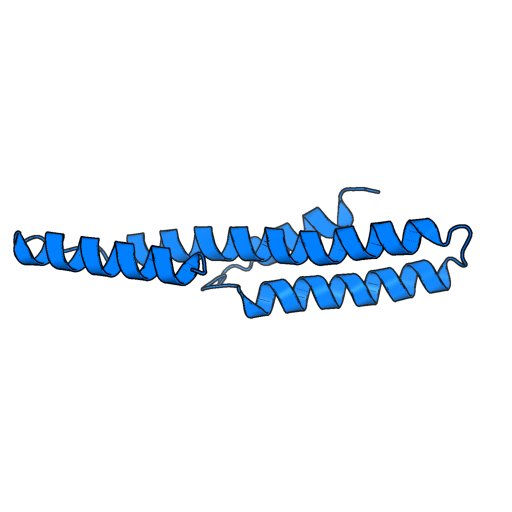285 1.059 -6.195 1.00 91.31 98 SER A N 1
ATOM 772 C CA . SER A 1 98 ? -7.644 2.377 -6.277 1.00 91.31 98 SER A CA 1
ATOM 773 C C . SER A 1 98 ? -6.127 2.289 -6.514 1.00 91.31 98 SER A C 1
ATOM 775 O O . SER A 1 98 ? -5.590 2.996 -7.373 1.00 91.31 98 SER A O 1
ATOM 777 N N . LEU A 1 99 ? -5.423 1.388 -5.818 1.00 91.88 99 LEU A N 1
ATOM 778 C CA . LEU A 1 99 ? -4.001 1.113 -6.060 1.00 91.88 99 LEU A CA 1
ATOM 779 C C . LEU A 1 99 ? -3.756 0.619 -7.497 1.00 91.88 99 LEU A C 1
ATOM 781 O O . LEU A 1 99 ? -2.822 1.081 -8.167 1.00 91.88 99 LEU A O 1
ATOM 785 N N . GLU A 1 100 ? -4.600 -0.295 -7.976 1.00 88.12 100 GLU A N 1
ATOM 786 C CA . GLU A 1 100 ? -4.563 -0.830 -9.340 1.00 88.12 100 GLU A CA 1
ATOM 787 C C . GLU A 1 100 ? -4.938 0.210 -10.403 1.00 88.12 100 GLU A C 1
ATOM 789 O O . GLU A 1 100 ? -4.485 0.110 -11.527 1.00 88.12 100 GLU A O 1
ATOM 794 N N . LEU A 1 101 ? -5.699 1.261 -10.114 1.00 84.56 101 LEU A N 1
ATOM 795 C CA . LEU A 1 101 ? -5.925 2.334 -11.094 1.00 84.56 101 LEU A CA 1
ATOM 796 C C . LEU A 1 101 ? -4.761 3.333 -11.110 1.00 84.56 101 LEU A C 1
ATOM 798 O O . LEU A 1 101 ? -4.302 3.778 -12.168 1.00 84.56 101 LEU A O 1
ATOM 802 N N . LEU A 1 102 ? -4.231 3.668 -9.934 1.00 79.81 102 LEU A N 1
ATOM 803 C CA . LEU A 1 102 ? -3.177 4.672 -9.779 1.00 79.81 102 LEU A CA 1
ATOM 804 C C . LEU A 1 102 ? -1.808 4.201 -10.278 1.00 79.81 102 LEU A C 1
ATOM 806 O O . LEU A 1 102 ? -1.019 5.024 -10.747 1.00 79.81 102 LEU A O 1
ATOM 810 N N . SER A 1 103 ? -1.529 2.898 -10.221 1.00 64.88 103 SER A N 1
ATOM 811 C CA . SER A 1 103 ? -0.307 2.319 -10.797 1.00 64.88 103 SER A CA 1
ATOM 812 C C . SER A 1 103 ? -0.305 2.328 -12.336 1.00 64.88 103 SER A C 1
ATOM 814 O O . SER A 1 103 ? 0.763 2.310 -12.947 1.00 64.88 103 SER A O 1
ATOM 816 N N . TRP A 1 104 ? -1.469 2.466 -12.984 1.00 64.12 104 TRP A N 1
ATOM 817 C CA . TRP A 1 104 ? -1.601 2.391 -14.447 1.00 64.12 104 TRP A CA 1
ATOM 818 C C . TRP A 1 104 ? -1.956 3.727 -15.119 1.00 64.12 104 TRP A C 1
ATOM 820 O O . TRP A 1 104 ? -1.708 3.888 -16.314 1.00 64.12 104 TRP A O 1
ATOM 830 N N . SER A 1 105 ? -2.494 4.701 -14.374 1.00 53.84 105 SER A N 1
ATOM 831 C CA . SER A 1 105 ? -3.062 5.959 -14.898 1.00 53.84 105 SER A CA 1
ATOM 832 C C . SER A 1 105 ? -2.054 6.988 -15.450 1.00 53.84 105 SER A C 1
ATOM 834 O O . SER A 1 105 ? -2.486 7.995 -16.010 1.00 53.84 105 SER A O 1
ATOM 836 N N . ARG A 1 106 ? -0.734 6.802 -15.314 1.00 49.19 106 ARG A N 1
ATOM 837 C CA . ARG A 1 106 ? 0.280 7.750 -15.834 1.00 49.19 106 ARG A CA 1
ATOM 838 C C . ARG A 1 106 ? 1.147 7.149 -16.944 1.00 49.19 106 ARG A C 1
ATOM 840 O O . ARG A 1 106 ? 2.372 7.154 -16.835 1.00 49.19 106 ARG A O 1
ATOM 847 N N . ARG A 1 107 ? 0.498 6.615 -17.979 1.00 46.09 107 ARG A N 1
ATOM 848 C CA . ARG A 1 107 ? 1.122 6.405 -19.293 1.00 46.09 107 ARG A CA 1
ATOM 849 C C . ARG A 1 107 ? 1.017 7.664 -20.141 1.00 46.09 107 ARG A C 1
ATOM 851 O O . ARG A 1 107 ? -0.023 8.346 -20.024 1.00 46.09 107 ARG A O 1
#

pLDDT: mean 85.06, std 12.55, range [46.09, 97.25]